Protein AF-A0A7X6PQJ3-F1 (afdb_monomer_lite)

Structure (mmCIF, N/CA/C/O backbone):
data_AF-A0A7X6PQJ3-F1
#
_entry.id   AF-A0A7X6PQJ3-F1
#
loop_
_atom_site.group_PDB
_atom_site.id
_atom_site.type_symbol
_atom_site.label_atom_id
_atom_site.label_alt_id
_atom_site.label_comp_id
_atom_site.label_asym_id
_atom_site.label_entity_id
_atom_site.label_seq_id
_atom_site.pdbx_PDB_ins_code
_atom_site.Cartn_x
_atom_site.Cartn_y
_atom_site.Cartn_z
_atom_site.occupancy
_atom_site.B_iso_or_equiv
_atom_site.auth_seq_id
_atom_site.auth_comp_id
_atom_site.auth_asym_id
_atom_site.auth_atom_id
_atom_site.pdbx_PDB_model_num
ATOM 1 N N . MET A 1 1 ? 19.541 9.821 -8.302 1.00 69.81 1 MET A N 1
ATOM 2 C CA . MET A 1 1 ? 18.703 8.734 -7.762 1.00 69.81 1 MET A CA 1
ATOM 3 C C . MET A 1 1 ? 17.345 8.902 -8.403 1.00 69.81 1 MET A C 1
ATOM 5 O O . MET A 1 1 ? 16.822 10.008 -8.352 1.00 69.81 1 MET A O 1
ATOM 9 N N . ASP A 1 2 ? 16.867 7.897 -9.124 1.00 94.69 2 ASP A N 1
ATOM 10 C CA . ASP A 1 2 ? 15.577 7.979 -9.809 1.00 94.69 2 ASP A CA 1
ATOM 11 C C . ASP A 1 2 ? 14.446 7.754 -8.798 1.00 94.69 2 ASP A C 1
ATOM 13 O O . ASP A 1 2 ? 14.507 6.814 -8.008 1.00 94.69 2 ASP A O 1
ATOM 17 N N . ILE A 1 3 ? 13.434 8.620 -8.797 1.00 96.38 3 ILE A N 1
ATOM 18 C CA . ILE A 1 3 ? 12.347 8.568 -7.810 1.00 96.38 3 ILE A CA 1
ATOM 19 C C . ILE A 1 3 ? 11.594 7.241 -7.918 1.00 96.38 3 ILE A C 1
ATOM 21 O O . ILE A 1 3 ? 11.292 6.637 -6.893 1.00 96.38 3 ILE A O 1
ATOM 25 N N . LYS A 1 4 ? 11.367 6.738 -9.139 1.00 95.19 4 LYS A N 1
ATOM 26 C CA . LYS A 1 4 ? 10.680 5.454 -9.332 1.00 95.19 4 LYS A CA 1
ATOM 27 C C . LYS A 1 4 ? 11.463 4.297 -8.721 1.00 95.19 4 LYS A C 1
ATOM 29 O O . LYS A 1 4 ? 10.884 3.492 -8.005 1.00 95.19 4 LYS A O 1
ATOM 34 N N . SER A 1 5 ? 12.782 4.271 -8.926 1.00 97.00 5 SER A N 1
ATOM 35 C CA . SER A 1 5 ? 13.644 3.249 -8.317 1.00 97.00 5 SER A CA 1
ATOM 36 C C . SER A 1 5 ? 13.607 3.240 -6.784 1.00 97.00 5 SER A C 1
ATOM 38 O O . SER A 1 5 ? 13.751 2.182 -6.182 1.00 97.00 5 SER A O 1
ATOM 40 N N . ILE A 1 6 ? 13.399 4.400 -6.148 1.00 97.12 6 ILE A N 1
ATOM 41 C CA . ILE A 1 6 ? 13.244 4.488 -4.690 1.00 97.12 6 ILE A CA 1
ATOM 42 C C . ILE A 1 6 ? 11.890 3.904 -4.292 1.00 97.12 6 ILE A C 1
ATOM 44 O O . ILE A 1 6 ? 11.839 3.023 -3.441 1.00 97.12 6 ILE A O 1
ATOM 48 N N . LEU A 1 7 ? 10.807 4.359 -4.929 1.00 97.75 7 LEU A N 1
ATOM 49 C CA . LEU A 1 7 ? 9.444 3.928 -4.606 1.00 97.75 7 LEU A CA 1
ATOM 50 C C . LEU A 1 7 ? 9.283 2.407 -4.745 1.00 97.75 7 LEU A C 1
ATOM 52 O O . LEU A 1 7 ? 8.817 1.771 -3.806 1.00 97.75 7 LEU A O 1
ATOM 56 N N . HIS A 1 8 ? 9.817 1.811 -5.817 1.00 97.81 8 HIS A N 1
ATOM 57 C CA . HIS A 1 8 ? 9.846 0.353 -6.039 1.00 97.81 8 HIS A CA 1
ATOM 58 C C . HIS A 1 8 ? 10.533 -0.454 -4.931 1.00 97.81 8 HIS A C 1
ATOM 60 O O . HIS A 1 8 ? 10.331 -1.661 -4.843 1.00 97.81 8 HIS A O 1
ATOM 66 N N . ALA A 1 9 ? 11.369 0.181 -4.109 1.00 97.75 9 ALA A N 1
ATOM 67 C CA . ALA A 1 9 ? 12.091 -0.455 -3.011 1.00 97.75 9 ALA A CA 1
ATOM 68 C C . ALA A 1 9 ? 11.527 -0.100 -1.622 1.00 97.75 9 ALA A C 1
ATOM 70 O O . ALA A 1 9 ? 12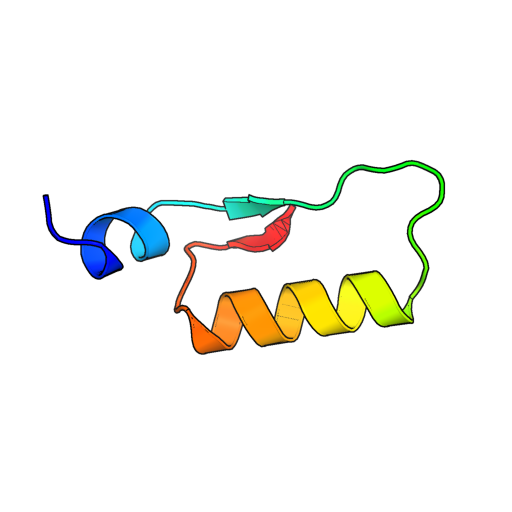.134 -0.470 -0.617 1.00 97.75 9 ALA A O 1
ATOM 71 N N . THR A 1 10 ? 10.414 0.639 -1.550 1.00 97.75 10 THR A N 1
ATOM 72 C CA . THR A 1 10 ? 9.863 1.164 -0.290 1.00 97.75 10 THR A CA 1
ATOM 73 C C . THR A 1 10 ? 8.487 0.579 0.018 1.00 97.75 10 THR A C 1
ATOM 75 O O . THR A 1 10 ? 7.708 0.304 -0.894 1.00 97.75 10 THR A O 1
ATOM 78 N N . ASP A 1 11 ? 8.168 0.466 1.308 1.00 98.50 11 ASP A N 1
ATOM 79 C CA . ASP A 1 11 ? 6.835 0.108 1.796 1.00 98.50 11 ASP A CA 1
ATOM 80 C C . ASP A 1 11 ? 6.022 1.371 2.107 1.00 98.50 11 ASP A C 1
ATOM 82 O O . ASP A 1 11 ? 6.433 2.209 2.920 1.00 98.50 11 ASP A O 1
ATOM 86 N N . HIS A 1 12 ? 4.851 1.520 1.484 1.00 98.12 12 HIS A N 1
ATOM 87 C CA . HIS A 1 12 ? 3.955 2.642 1.778 1.00 98.12 12 HIS A CA 1
ATOM 88 C C . HIS A 1 12 ? 3.250 2.403 3.115 1.00 98.12 12 HIS A C 1
ATOM 90 O O . HIS A 1 12 ? 2.533 1.418 3.266 1.00 98.12 12 HIS A O 1
ATOM 96 N N . THR A 1 13 ? 3.501 3.257 4.110 1.00 98.38 13 THR A N 1
ATOM 97 C CA . THR A 1 13 ? 3.258 2.912 5.522 1.00 98.38 13 THR A CA 1
ATOM 98 C C . THR A 1 13 ? 2.246 3.836 6.209 1.00 98.38 13 THR A C 1
ATOM 100 O O . THR A 1 13 ? 2.430 5.056 6.224 1.00 98.38 13 THR A O 1
ATOM 103 N N . LEU A 1 14 ? 1.243 3.264 6.886 1.00 98.25 14 LEU A N 1
ATOM 104 C CA . LEU A 1 14 ? 0.279 3.960 7.749 1.00 98.25 14 LEU A CA 1
ATOM 105 C C . LEU A 1 14 ? 0.010 3.182 9.050 1.0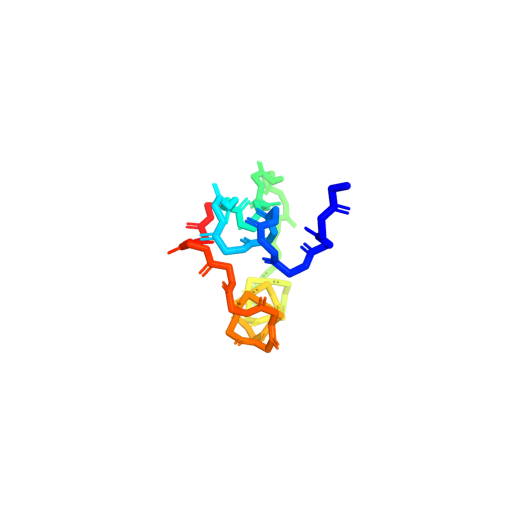0 98.25 14 LEU A C 1
ATOM 107 O O . LEU A 1 14 ? -0.952 2.431 9.181 1.00 98.25 14 LEU A O 1
ATOM 111 N N . LEU A 1 15 ? 0.801 3.473 10.085 1.00 97.69 15 LEU A N 1
ATOM 112 C CA . LEU A 1 15 ? 0.743 2.780 11.384 1.00 97.69 15 LEU A CA 1
ATOM 113 C C . LEU A 1 15 ? 0.062 3.581 12.505 1.00 97.69 15 LEU A C 1
ATOM 115 O O . LEU A 1 15 ? 0.296 3.350 13.695 1.00 97.69 15 LEU A O 1
ATOM 119 N N . ARG A 1 16 ? -0.772 4.566 12.160 1.00 98.12 16 ARG A N 1
ATOM 120 C CA . ARG A 1 16 ? -1.493 5.359 13.163 1.00 98.12 16 ARG A CA 1
ATOM 121 C C . ARG A 1 16 ? -2.604 4.516 13.800 1.00 98.12 16 ARG A C 1
ATOM 123 O O . ARG A 1 16 ? -3.404 3.898 13.112 1.00 98.12 16 ARG A O 1
ATOM 130 N N . THR A 1 17 ? -2.721 4.554 15.126 1.00 97.56 17 THR A N 1
ATOM 131 C CA . THR A 1 17 ? -3.724 3.762 15.873 1.00 97.56 17 THR A CA 1
ATOM 132 C C . THR A 1 17 ? -5.175 4.166 15.601 1.00 97.56 17 THR A C 1
ATOM 134 O O . THR A 1 17 ? -6.094 3.418 15.917 1.00 97.56 17 THR A O 1
ATOM 137 N N . THR A 1 18 ? -5.387 5.349 15.025 1.00 97.94 18 THR A N 1
ATOM 138 C CA . THR A 1 18 ? -6.700 5.899 14.674 1.00 97.94 18 THR A CA 1
ATOM 139 C C . THR A 1 18 ? -6.947 5.905 13.164 1.00 97.94 18 THR A C 1
ATOM 141 O O . THR A 1 18 ? -7.724 6.731 12.686 1.00 97.94 18 THR A O 1
ATOM 144 N N . SER A 1 19 ? -6.237 5.076 12.393 1.00 98.06 19 SER A N 1
ATOM 145 C CA . SER A 1 19 ? -6.476 4.953 10.952 1.00 98.06 19 SER A CA 1
ATOM 146 C C . SER A 1 19 ? -7.874 4.409 10.676 1.00 98.06 19 SER A C 1
ATOM 148 O O . SER A 1 19 ? -8.324 3.444 11.297 1.00 98.06 19 SER A O 1
ATOM 150 N N . THR A 1 20 ? -8.565 5.049 9.744 1.00 98.50 20 THR A N 1
ATOM 151 C CA . THR A 1 20 ? -9.877 4.618 9.257 1.00 98.50 20 THR A CA 1
ATOM 152 C C . THR A 1 20 ? -9.727 3.657 8.083 1.00 98.50 20 THR A C 1
ATOM 154 O O . THR A 1 20 ? -8.679 3.596 7.442 1.00 98.50 20 THR A O 1
ATOM 157 N N . TRP A 1 21 ? -10.793 2.922 7.762 1.00 98.19 21 TRP A N 1
ATOM 158 C CA . TRP A 1 21 ? -10.795 2.044 6.592 1.00 98.19 21 TRP A CA 1
ATOM 159 C C . TRP A 1 21 ? -10.542 2.812 5.288 1.00 98.19 21 TRP A C 1
ATOM 161 O O . TRP A 1 21 ? -9.748 2.373 4.467 1.00 98.19 21 TRP A O 1
ATOM 171 N N . GLN A 1 22 ? -11.151 3.988 5.133 1.00 98.62 22 GLN A N 1
ATOM 172 C CA . GLN A 1 22 ? -10.966 4.840 3.958 1.00 98.62 22 GLN A CA 1
ATOM 173 C C . GLN A 1 22 ? -9.500 5.263 3.768 1.00 98.62 22 GLN A C 1
ATOM 175 O O . GLN A 1 22 ? -9.020 5.346 2.640 1.00 98.62 22 GLN A O 1
ATOM 180 N N . GLU A 1 23 ? -8.772 5.508 4.860 1.00 98.50 23 GLU A N 1
ATOM 181 C CA . GLU A 1 23 ? -7.341 5.829 4.799 1.00 98.50 23 GLU A CA 1
ATOM 182 C C . GLU A 1 23 ? -6.497 4.609 4.410 1.00 98.50 23 GLU A C 1
ATOM 184 O O . GLU A 1 23 ? -5.535 4.757 3.662 1.00 98.50 23 GLU A O 1
ATOM 189 N N . ILE A 1 24 ? -6.870 3.408 4.865 1.00 98.44 24 ILE A N 1
ATOM 190 C CA . ILE A 1 24 ? -6.203 2.157 4.472 1.00 98.44 24 ILE A CA 1
ATOM 191 C C . ILE A 1 24 ? -6.442 1.862 2.987 1.00 98.44 24 ILE A C 1
ATOM 193 O O . ILE A 1 24 ? -5.505 1.520 2.278 1.00 98.44 24 ILE A O 1
ATOM 197 N N . GLU A 1 25 ? -7.672 2.021 2.498 1.00 98.56 25 GLU A N 1
ATOM 198 C CA . GLU A 1 25 ? -8.000 1.838 1.078 1.00 98.56 25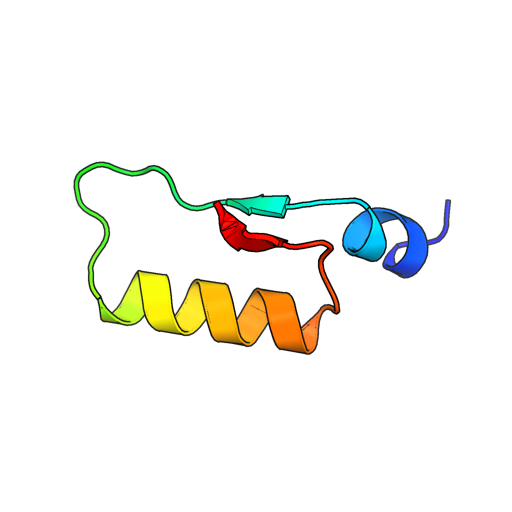 GLU A CA 1
ATOM 199 C C . GLU A 1 25 ? -7.198 2.806 0.198 1.00 98.56 25 GLU A C 1
ATOM 201 O O . GLU A 1 25 ? -6.546 2.382 -0.754 1.00 98.56 25 GLU A O 1
ATOM 206 N N . THR A 1 26 ? -7.129 4.079 0.603 1.00 98.56 26 THR A N 1
ATOM 207 C CA . THR A 1 26 ? -6.313 5.091 -0.087 1.00 98.56 26 THR A CA 1
ATOM 208 C C . THR A 1 26 ? -4.826 4.715 -0.095 1.00 98.56 26 THR A C 1
ATOM 210 O O . THR A 1 26 ? -4.177 4.830 -1.130 1.00 98.56 26 THR A O 1
ATOM 213 N N . LEU A 1 27 ? -4.283 4.220 1.027 1.00 98.56 27 LEU A N 1
ATOM 214 C CA . LEU A 1 27 ? -2.894 3.753 1.112 1.00 98.56 27 LEU A CA 1
ATOM 215 C C . LEU A 1 27 ? -2.603 2.644 0.089 1.00 98.56 27 LEU A C 1
ATOM 217 O O . LEU A 1 27 ? -1.579 2.684 -0.591 1.00 98.56 27 LEU A O 1
ATOM 221 N N . LEU A 1 28 ? -3.496 1.656 -0.025 1.00 98.56 28 LEU A N 1
ATOM 222 C CA . LEU A 1 28 ? -3.332 0.542 -0.962 1.00 98.56 28 LEU A CA 1
ATOM 223 C C . LEU A 1 28 ? -3.391 1.022 -2.418 1.00 98.56 28 LEU A C 1
ATOM 225 O O . LEU A 1 28 ? -2.543 0.632 -3.224 1.00 98.56 28 LEU A O 1
ATOM 229 N N . ASP A 1 29 ? -4.349 1.892 -2.745 1.00 98.69 29 ASP A N 1
ATOM 230 C CA . ASP A 1 29 ? -4.487 2.475 -4.083 1.00 98.69 29 ASP A CA 1
ATOM 231 C C . ASP A 1 29 ? -3.243 3.273 -4.486 1.00 98.69 29 ASP A C 1
ATOM 233 O O . ASP A 1 29 ? -2.729 3.123 -5.597 1.00 98.69 29 ASP A O 1
ATOM 237 N N . GLU A 1 30 ? -2.709 4.077 -3.567 1.00 98.50 30 GLU A N 1
ATOM 238 C CA . GLU A 1 30 ? -1.480 4.839 -3.775 1.00 98.50 30 GLU A CA 1
ATOM 239 C C . GLU A 1 30 ? -0.271 3.925 -3.975 1.00 98.50 30 GLU A C 1
ATOM 241 O O . GLU A 1 30 ? 0.498 4.120 -4.915 1.00 98.50 30 GLU A O 1
ATOM 246 N N . ALA A 1 31 ? -0.105 2.896 -3.144 1.00 98.31 31 ALA A N 1
ATOM 247 C CA . ALA A 1 31 ? 1.016 1.973 -3.275 1.00 98.31 31 ALA A CA 1
A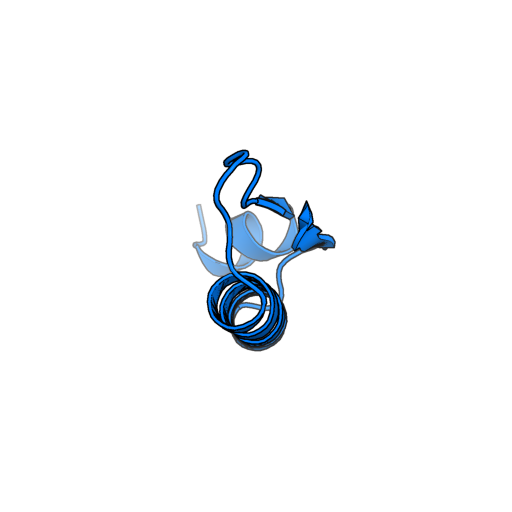TOM 248 C C . ALA A 1 31 ? 1.010 1.232 -4.618 1.00 98.31 31 ALA A C 1
ATOM 250 O O . ALA A 1 31 ? 2.070 1.045 -5.213 1.00 98.31 31 ALA A O 1
ATOM 251 N N . MET A 1 32 ? -0.168 0.858 -5.129 1.00 98.25 32 MET A N 1
ATOM 252 C CA . MET A 1 32 ? -0.307 0.284 -6.471 1.00 98.25 32 MET A CA 1
ATOM 253 C C . MET A 1 32 ? -0.019 1.317 -7.565 1.00 98.25 32 MET A C 1
ATOM 255 O O . MET A 1 32 ? 0.698 1.013 -8.516 1.00 98.25 32 MET A O 1
AT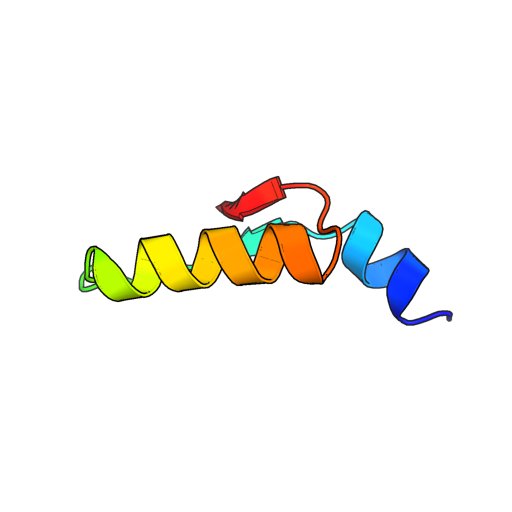OM 259 N N . ALA A 1 33 ? -0.535 2.543 -7.431 1.00 98.19 33 ALA A N 1
ATOM 260 C CA . ALA A 1 33 ? -0.325 3.616 -8.405 1.00 98.19 33 ALA A CA 1
ATOM 261 C C . ALA A 1 33 ? 1.147 4.053 -8.509 1.00 98.19 33 ALA A C 1
ATOM 263 O O . ALA A 1 33 ? 1.606 4.443 -9.584 1.00 98.19 33 ALA A O 1
ATOM 264 N N . PHE A 1 34 ? 1.883 3.986 -7.399 1.00 97.56 34 PHE A N 1
ATOM 265 C CA . PHE A 1 34 ? 3.303 4.327 -7.319 1.00 97.56 34 PHE A CA 1
ATOM 266 C C . PHE A 1 34 ? 4.235 3.121 -7.450 1.00 97.56 34 PHE A C 1
ATOM 268 O O . PHE A 1 34 ? 5.453 3.305 -7.446 1.00 97.56 34 PHE A O 1
ATOM 275 N N . GLU A 1 35 ? 3.673 1.921 -7.613 1.00 98.00 35 GLU A N 1
ATOM 276 C CA . GLU A 1 35 ? 4.406 0.660 -7.738 1.00 98.00 35 GLU A CA 1
ATOM 277 C C . GLU A 1 35 ? 5.384 0.442 -6.566 1.00 98.00 35 GLU A C 1
ATOM 279 O O . GLU A 1 35 ? 6.528 0.030 -6.754 1.00 98.00 35 GLU A O 1
ATOM 284 N N . CYS A 1 36 ? 4.942 0.749 -5.344 1.00 98.50 36 CYS A N 1
ATOM 285 C CA . CYS A 1 36 ? 5.711 0.491 -4.130 1.00 98.50 36 CYS A CA 1
ATOM 286 C C . CYS A 1 36 ? 5.950 -1.016 -3.931 1.00 98.50 36 CYS A C 1
ATOM 288 O O . CYS A 1 36 ? 5.195 -1.851 -4.434 1.00 98.50 36 CYS A O 1
ATOM 290 N N . ALA A 1 37 ? 6.982 -1.374 -3.164 1.00 98.38 37 ALA A N 1
ATOM 291 C CA . ALA A 1 37 ? 7.319 -2.775 -2.903 1.00 98.38 37 ALA A 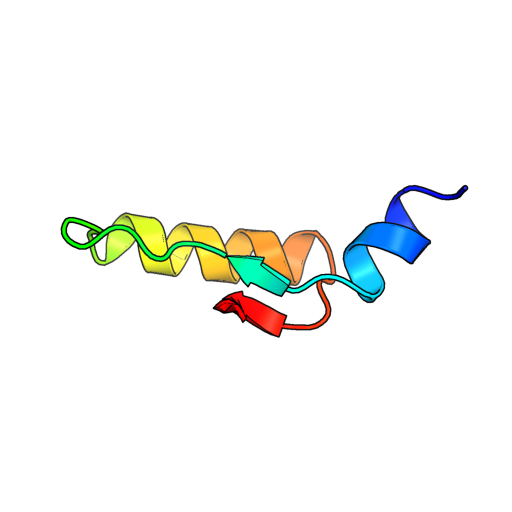CA 1
ATOM 292 C C . ALA A 1 37 ? 6.197 -3.499 -2.144 1.00 98.38 37 ALA A C 1
ATOM 294 O O . ALA A 1 37 ? 5.840 -4.634 -2.474 1.00 98.38 37 ALA A O 1
ATOM 295 N N . SER A 1 38 ? 5.649 -2.838 -1.122 1.00 98.25 38 SER A N 1
ATOM 296 C CA . SER A 1 38 ? 4.506 -3.318 -0.350 1.00 98.25 38 SER A CA 1
ATOM 297 C C . SER A 1 38 ? 3.812 -2.178 0.416 1.00 98.25 38 SER A C 1
ATOM 299 O O . SER A 1 38 ? 4.089 -0.998 0.184 1.00 98.25 38 SER A O 1
ATOM 301 N N . CYS A 1 39 ? 2.873 -2.526 1.299 1.00 97.56 39 CYS A N 1
ATOM 302 C CA . CYS A 1 39 ? 2.209 -1.606 2.225 1.00 97.56 39 CYS A CA 1
ATOM 303 C C . CYS A 1 39 ? 2.376 -2.108 3.661 1.00 97.56 39 CYS A C 1
ATOM 305 O O . CYS A 1 39 ? 2.334 -3.323 3.879 1.00 97.56 39 CYS A O 1
ATOM 307 N N . CYS A 1 40 ? 2.494 -1.192 4.624 1.00 97.06 40 CYS A N 1
ATOM 308 C CA . CYS A 1 40 ? 2.583 -1.510 6.052 1.00 97.06 40 CYS A CA 1
ATOM 309 C C . CYS A 1 40 ? 1.607 -0.694 6.906 1.00 97.06 40 CYS A C 1
ATOM 311 O O . CYS A 1 40 ? 1.465 0.525 6.674 1.00 97.06 40 CYS A O 1
#

Foldseek 3Di:
DDPLVVQLAAAQEDDDPPDDPVNVVVSQVVSVVSNHVYYD

Sequence (40 aa):
MDIKSILHATDHTLLRTTSTWQEIETLLDEAMAFECASCC

Secondary structure (DSSP, 8-state):
--HHHHHTT-EE----TT--HHHHHHHHHHHHHTT-SEE-

Radius of gyration: 10.81 Å; chains: 1; bounding box: 30×12×26 Å

pLDDT: mean 97.19, std 4.47, range [69.81, 98.69]